Protein AF-A0A7W6VD78-F1 (afdb_monomer)

Secondary structure (DSSP, 8-state):
-HHHHHHHHT-S-HHHHHHHHHHHHHHHHHHHHHHHHTTT----S-HHHHHTTS-----

Organism: Rhizobium etli (NCBI:txid29449)

Mean predicted aligned error: 8.29 Å

Solvent-accessible surface area (backbone atoms only — not comparable to full-atom values): 3751 Å² total; per-residue (Å²): 108,68,68,58,48,22,64,76,68,71,43,94,41,72,66,60,42,50,52,51,51,52,52,52,51,52,53,51,50,54,54,52,48,57,56,54,70,54,58,86,72,73,75,94,72,63,71,65,74,69,54,68,77,60,73,84,79,70,135

Sequence (59 aa):
MLDAAMIATGLATKEATVELALRNLVERHRRNNAIADLAGIGWDGELEEIRCDQPDGRR

pLDDT: mean 89.54, std 12.44, range [50.88, 98.5]

Nearest PDB structures (foldseek):
  6kyt-assembly1_Q  TM=4.115E-01  e=9.550E-01  Mycobacterium tuberculosis H37Rv

Radius of gyration: 21.89 Å; Cα contacts (8 Å, |Δi|>4): 12; chains: 1; bounding box: 57×23×44 Å

Structure (mmCIF, N/CA/C/O backbone):
data_AF-A0A7W6VD78-F1
#
_entry.id   AF-A0A7W6VD78-F1
#
loop_
_atom_site.group_PDB
_atom_site.id
_atom_site.type_symbol
_atom_site.label_atom_id
_atom_site.label_alt_id
_atom_site.label_comp_id
_atom_site.label_asym_id
_atom_site.label_entity_id
_atom_site.label_seq_id
_atom_site.pdbx_PDB_ins_code
_atom_site.Cartn_x
_atom_site.Cartn_y
_atom_site.Cartn_z
_atom_site.occupancy
_atom_site.B_iso_or_equiv
_atom_site.auth_seq_id
_atom_site.auth_comp_id
_atom_site.auth_asym_id
_atom_site.auth_atom_id
_atom_site.pdbx_PDB_model_num
ATOM 1 N N . MET A 1 1 ? -5.625 -9.423 13.322 1.00 86.50 1 MET A N 1
ATOM 2 C CA . MET A 1 1 ? -5.193 -8.628 12.145 1.00 86.50 1 MET A CA 1
ATOM 3 C C . MET A 1 1 ? -5.938 -7.307 12.047 1.00 86.50 1 MET A C 1
ATOM 5 O O . MET A 1 1 ? -5.281 -6.285 11.938 1.00 86.50 1 MET A O 1
ATOM 9 N N . LEU A 1 2 ? -7.273 -7.304 12.129 1.00 94.31 2 LEU A N 1
ATOM 10 C CA . LEU A 1 2 ? -8.053 -6.068 12.036 1.00 94.31 2 LEU A CA 1
ATOM 11 C C . LEU A 1 2 ? -7.739 -5.066 13.158 1.00 94.31 2 LEU A C 1
ATOM 13 O O . LEU A 1 2 ? -7.528 -3.901 12.860 1.00 94.31 2 LEU A O 1
ATOM 17 N N . ASP A 1 3 ? -7.581 -5.520 14.404 1.00 96.75 3 ASP A N 1
ATOM 18 C CA . ASP A 1 3 ? -7.219 -4.626 15.518 1.00 96.75 3 ASP A CA 1
ATOM 19 C C . ASP A 1 3 ? -5.827 -3.999 15.330 1.00 96.75 3 ASP A C 1
ATOM 21 O O . ASP A 1 3 ? -5.636 -2.816 15.582 1.00 96.75 3 ASP A O 1
ATOM 25 N N . ALA A 1 4 ? -4.862 -4.757 14.798 1.00 97.19 4 ALA A N 1
ATOM 26 C CA . ALA A 1 4 ? -3.538 -4.230 14.461 1.00 97.19 4 ALA A CA 1
ATOM 27 C C . ALA A 1 4 ? -3.607 -3.189 13.330 1.00 97.19 4 ALA A C 1
ATOM 29 O O . ALA A 1 4 ? -2.909 -2.181 13.380 1.00 97.19 4 AL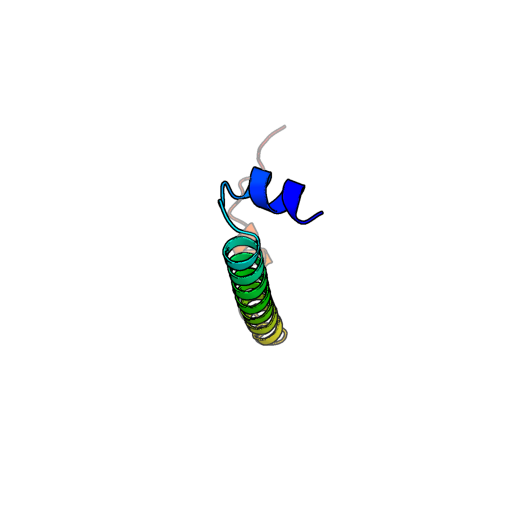A A O 1
ATOM 30 N N . ALA A 1 5 ? -4.471 -3.402 12.333 1.00 96.25 5 ALA A N 1
ATOM 31 C CA . ALA A 1 5 ? -4.708 -2.432 11.269 1.00 96.25 5 ALA A CA 1
ATOM 32 C C . ALA A 1 5 ? -5.426 -1.176 11.791 1.00 96.25 5 ALA A C 1
ATOM 34 O O . ALA A 1 5 ? -5.064 -0.068 11.406 1.00 96.25 5 ALA A O 1
ATOM 35 N N . MET A 1 6 ? -6.393 -1.322 12.699 1.00 97.75 6 MET A N 1
ATOM 36 C CA . MET A 1 6 ? -7.042 -0.198 13.381 1.00 97.75 6 MET A CA 1
ATOM 37 C C . MET A 1 6 ? -6.029 0.614 14.192 1.00 97.75 6 MET A C 1
ATOM 39 O O . MET A 1 6 ? -5.988 1.830 14.052 1.00 97.75 6 MET A O 1
ATOM 43 N N . ILE A 1 7 ? -5.145 -0.042 14.952 1.00 97.88 7 ILE A N 1
ATOM 44 C CA . ILE A 1 7 ? -4.053 0.621 15.685 1.00 97.88 7 ILE A CA 1
ATOM 45 C C . ILE A 1 7 ? -3.109 1.351 14.721 1.00 97.88 7 ILE A C 1
ATOM 47 O O . ILE A 1 7 ? -2.794 2.516 14.938 1.00 97.88 7 ILE A O 1
ATOM 51 N N . ALA A 1 8 ? -2.688 0.696 13.635 1.00 97.44 8 ALA A N 1
ATOM 52 C CA . ALA A 1 8 ? -1.769 1.278 12.657 1.00 97.44 8 ALA A CA 1
ATOM 53 C C . ALA A 1 8 ? -2.372 2.461 11.878 1.00 97.44 8 ALA A C 1
ATOM 55 O O . ALA A 1 8 ? -1.641 3.345 11.442 1.00 97.44 8 ALA A O 1
ATOM 56 N N . THR A 1 9 ? -3.692 2.471 11.684 1.00 95.88 9 THR A N 1
ATOM 57 C CA . THR A 1 9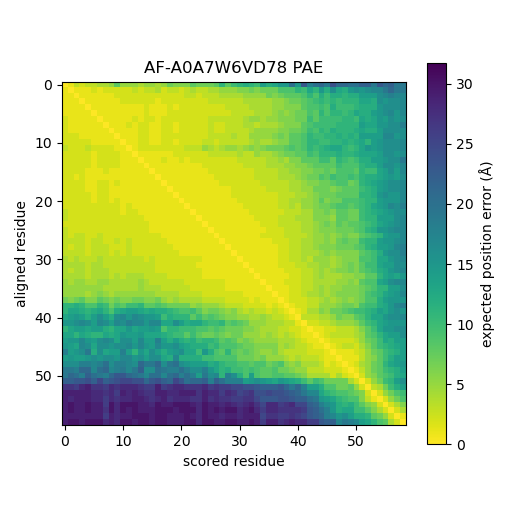 ? -4.408 3.523 10.941 1.00 95.88 9 THR A CA 1
ATOM 58 C C . THR A 1 9 ? -5.038 4.584 11.844 1.00 95.88 9 THR A C 1
ATOM 60 O O . THR A 1 9 ? -5.448 5.628 11.346 1.00 95.88 9 THR A O 1
ATOM 63 N N . GLY A 1 10 ? -5.130 4.336 13.155 1.00 97.62 10 GLY A N 1
ATOM 64 C CA . GLY A 1 10 ? -5.816 5.200 14.119 1.00 97.62 10 GLY A CA 1
ATOM 65 C C . GLY A 1 10 ? -7.343 5.223 13.973 1.00 97.62 10 GLY A C 1
ATOM 66 O O . GLY A 1 10 ? -7.999 6.097 14.537 1.00 97.62 10 GLY A O 1
ATOM 67 N N . LEU A 1 11 ? -7.926 4.301 13.204 1.00 97.44 11 LEU A N 1
ATOM 68 C CA . LEU A 1 11 ? -9.356 4.302 12.908 1.00 97.44 11 LEU A CA 1
ATOM 69 C C . LEU A 1 11 ? -10.162 3.619 14.015 1.00 97.44 11 LEU A C 1
ATOM 71 O O . LEU A 1 11 ?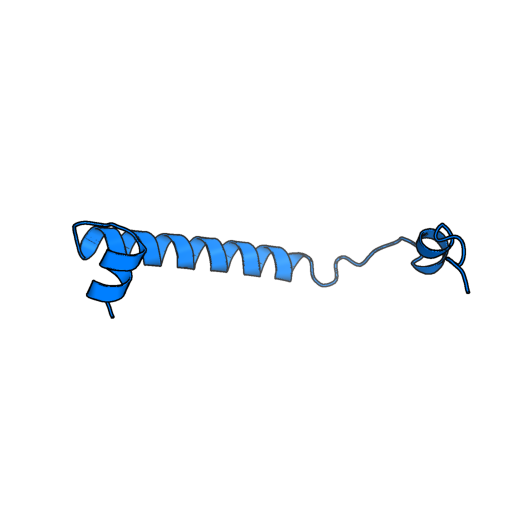 -9.839 2.524 14.472 1.00 97.44 11 LEU A O 1
ATOM 75 N N . ALA A 1 12 ? -11.256 4.270 14.411 1.00 94.81 12 ALA A N 1
ATOM 76 C CA . ALA A 1 12 ? -12.095 3.832 15.524 1.00 94.81 12 ALA A CA 1
ATOM 77 C C . ALA A 1 12 ? -12.992 2.633 15.184 1.00 94.81 12 ALA A C 1
ATOM 79 O O . ALA A 1 12 ? -13.467 1.948 16.089 1.00 94.81 12 ALA A O 1
ATOM 80 N N . THR A 1 13 ? -13.238 2.364 13.896 1.00 97.44 13 THR A N 1
ATOM 81 C CA . THR A 1 13 ? -14.151 1.300 13.469 1.00 97.44 13 THR A CA 1
ATOM 82 C C . THR A 1 13 ? -13.513 0.348 12.471 1.00 97.44 13 THR A C 1
ATOM 84 O O . THR A 1 13 ? -12.724 0.719 11.603 1.00 97.44 13 THR A O 1
ATOM 87 N N . LYS A 1 14 ? -13.939 -0.910 12.581 1.00 96.81 14 LYS A N 1
ATOM 88 C CA . LYS A 1 14 ? -13.593 -1.998 11.668 1.00 96.81 14 LYS A CA 1
ATOM 89 C C . LYS A 1 14 ? -13.983 -1.680 10.226 1.00 96.81 14 LYS A C 1
ATOM 91 O O . LYS A 1 14 ? -13.206 -1.943 9.316 1.00 96.81 14 LYS A O 1
ATOM 96 N N . GLU A 1 15 ? -15.165 -1.096 10.039 1.00 97.75 15 GLU A N 1
ATOM 97 C CA . GLU A 1 15 ? -15.678 -0.683 8.732 1.00 97.75 15 GLU A CA 1
ATOM 98 C C . GLU A 1 15 ? -14.763 0.349 8.069 1.00 97.75 15 GLU A C 1
ATOM 100 O O . GLU A 1 15 ? -14.306 0.113 6.954 1.00 97.75 15 GLU A O 1
ATOM 105 N N . ALA A 1 16 ? -14.397 1.421 8.782 1.00 97.88 16 ALA A N 1
ATOM 106 C CA . ALA A 1 16 ? -13.506 2.447 8.248 1.00 97.88 16 ALA A CA 1
ATOM 107 C C . ALA A 1 16 ? -12.133 1.867 7.873 1.00 97.88 16 ALA A C 1
ATOM 109 O O . ALA A 1 16 ? -11.567 2.206 6.834 1.00 97.88 16 ALA A O 1
ATOM 110 N N . THR A 1 17 ? -11.592 0.960 8.693 1.00 98.12 17 THR A N 1
ATOM 111 C CA . THR A 1 17 ? -10.315 0.296 8.398 1.00 98.12 17 THR A CA 1
ATOM 112 C C . THR A 1 17 ? -10.397 -0.595 7.164 1.00 98.12 17 THR A C 1
ATOM 114 O O . THR A 1 17 ? -9.466 -0.601 6.357 1.00 98.12 17 THR A O 1
ATOM 117 N N . VAL A 1 18 ? -11.497 -1.329 6.987 1.00 97.75 18 VAL A N 1
ATOM 118 C CA . VAL A 1 18 ? -11.713 -2.159 5.795 1.00 97.75 18 VAL A CA 1
ATOM 119 C C . VAL A 1 18 ? -11.902 -1.287 4.556 1.00 97.75 18 VAL A C 1
ATOM 121 O O . VAL A 1 18 ? -11.275 -1.560 3.534 1.00 97.75 18 VAL A O 1
ATOM 124 N N . GLU A 1 19 ? -12.686 -0.210 4.637 1.00 98.50 19 GLU A N 1
ATOM 125 C CA . GLU A 1 19 ? -12.876 0.710 3.512 1.00 98.50 19 GLU A CA 1
ATOM 126 C C . GLU A 1 19 ? -11.545 1.341 3.078 1.00 98.50 19 GLU A C 1
ATOM 128 O O . GLU A 1 19 ? -11.212 1.349 1.889 1.00 98.50 19 GLU A O 1
ATOM 133 N N . LEU A 1 20 ? -10.734 1.799 4.037 1.00 98.06 20 LEU A N 1
ATOM 134 C CA . LEU A 1 20 ? -9.404 2.341 3.764 1.00 98.06 20 LEU A CA 1
ATOM 135 C C . LEU A 1 20 ? -8.495 1.300 3.093 1.00 98.06 20 LEU A C 1
ATOM 137 O O . LEU A 1 20 ? -7.805 1.613 2.120 1.00 98.06 20 LEU A O 1
ATOM 141 N N . ALA A 1 21 ? -8.505 0.055 3.577 1.00 97.75 21 ALA A N 1
ATOM 142 C CA . ALA A 1 21 ? -7.715 -1.023 2.992 1.00 97.75 21 ALA A CA 1
ATOM 143 C C . ALA A 1 21 ? -8.131 -1.319 1.540 1.00 97.75 21 ALA A C 1
ATOM 145 O O . ALA A 1 21 ? -7.268 -1.442 0.668 1.00 97.75 21 ALA A O 1
ATOM 146 N N . LEU A 1 22 ? -9.437 -1.376 1.263 1.00 98.50 22 LEU A N 1
ATOM 147 C CA . LEU A 1 22 ? -9.970 -1.610 -0.082 1.00 98.50 22 LEU A CA 1
ATOM 148 C C . LEU A 1 22 ? -9.633 -0.461 -1.035 1.00 98.50 22 LEU A C 1
ATOM 150 O O . LEU A 1 22 ? -9.191 -0.703 -2.159 1.00 98.50 22 LEU A O 1
ATOM 154 N N . ARG A 1 23 ? -9.764 0.788 -0.580 1.00 98.44 23 ARG A N 1
ATOM 155 C CA . ARG A 1 23 ? -9.386 1.970 -1.363 1.00 98.44 23 ARG A CA 1
ATOM 156 C C . ARG A 1 23 ? -7.909 1.929 -1.749 1.00 98.44 23 ARG A C 1
ATOM 158 O O . ARG A 1 23 ? -7.575 2.088 -2.921 1.00 98.44 23 ARG A O 1
ATOM 165 N N . ASN A 1 24 ? -7.034 1.646 -0.786 1.00 98.00 24 ASN A N 1
ATOM 166 C CA . ASN A 1 24 ? -5.595 1.545 -1.028 1.00 98.00 24 ASN A CA 1
ATOM 167 C C . ASN A 1 24 ? -5.246 0.40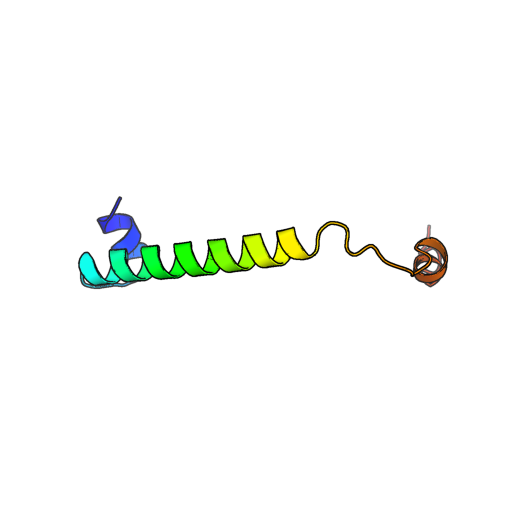1 -1.987 1.00 98.00 24 ASN A C 1
ATOM 169 O O . ASN A 1 24 ? -4.364 0.557 -2.833 1.00 98.00 24 ASN A O 1
ATOM 173 N N . LEU A 1 25 ? -5.941 -0.735 -1.884 1.00 98.25 25 LEU A N 1
ATOM 174 C CA . LEU A 1 25 ? -5.759 -1.867 -2.789 1.00 98.25 25 LEU A CA 1
ATOM 175 C C . LEU A 1 25 ? -6.100 -1.491 -4.236 1.00 98.25 25 LEU A C 1
ATOM 177 O O . LEU A 1 25 ? -5.303 -1.754 -5.135 1.00 98.25 25 LEU A O 1
ATOM 181 N N . VAL A 1 26 ? -7.251 -0.848 -4.454 1.00 98.44 26 VAL A N 1
ATOM 182 C CA . VAL A 1 26 ? -7.687 -0.412 -5.788 1.00 98.44 26 VAL A CA 1
ATOM 183 C C . VAL A 1 26 ? -6.708 0.602 -6.374 1.00 98.44 26 VAL A C 1
ATOM 185 O O . VAL A 1 26 ? -6.276 0.445 -7.514 1.00 98.44 26 VAL A O 1
ATOM 188 N N . GLU A 1 27 ? -6.296 1.601 -5.594 1.00 98.38 27 GLU A N 1
ATOM 189 C CA . GLU A 1 27 ? -5.329 2.605 -6.048 1.00 98.38 27 GLU A CA 1
ATOM 190 C C . GLU A 1 27 ? -3.977 1.989 -6.409 1.00 98.38 27 GLU A C 1
ATOM 192 O O . GLU A 1 27 ? -3.388 2.316 -7.441 1.00 98.38 27 GLU A O 1
ATOM 197 N N . ARG A 1 28 ? -3.491 1.041 -5.603 1.00 98.25 28 ARG A N 1
ATOM 198 C CA . ARG A 1 28 ? -2.251 0.320 -5.904 1.00 98.25 28 ARG A CA 1
ATOM 199 C C . ARG A 1 28 ? -2.377 -0.516 -7.174 1.00 98.25 28 ARG A C 1
ATOM 201 O O . ARG A 1 28 ? -1.450 -0.523 -7.977 1.00 98.25 28 ARG A O 1
ATOM 208 N N . HIS A 1 29 ? -3.508 -1.188 -7.371 1.00 98.12 29 HIS A N 1
ATOM 209 C CA . HIS A 1 29 ? -3.761 -1.950 -8.589 1.00 98.12 29 HIS A CA 1
ATOM 210 C C . HIS A 1 29 ? -3.748 -1.045 -9.829 1.00 98.12 29 HIS A C 1
ATOM 212 O O . HIS A 1 29 ? -3.051 -1.349 -10.791 1.00 98.12 29 HIS A O 1
ATOM 218 N N . ARG A 1 30 ? -4.417 0.116 -9.776 1.00 97.81 30 ARG A N 1
ATOM 219 C CA . ARG A 1 30 ? -4.407 1.100 -10.874 1.00 97.81 30 ARG A CA 1
ATOM 220 C C . ARG A 1 30 ? -2.999 1.589 -11.207 1.00 97.81 30 ARG A C 1
ATOM 222 O O . ARG A 1 30 ? -2.637 1.626 -12.376 1.00 97.81 30 ARG A O 1
ATOM 229 N N . ARG A 1 31 ? -2.193 1.927 -10.195 1.00 97.88 31 ARG A N 1
ATOM 230 C CA . ARG A 1 31 ? -0.800 2.372 -10.390 1.00 97.88 31 ARG A CA 1
ATOM 231 C C . ARG A 1 31 ? 0.066 1.285 -11.014 1.00 97.88 31 ARG A C 1
ATOM 233 O O . ARG A 1 31 ? 0.841 1.575 -11.915 1.00 97.88 31 ARG A O 1
ATOM 240 N N . ASN A 1 32 ? -0.079 0.045 -10.553 1.00 97.25 32 ASN A N 1
ATOM 241 C CA . ASN A 1 32 ? 0.655 -1.082 -11.121 1.00 97.25 32 ASN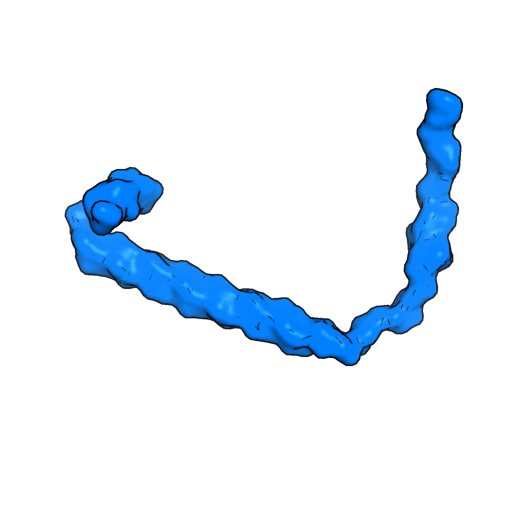 A CA 1
ATOM 242 C C . ASN A 1 32 ? 0.284 -1.307 -12.590 1.00 97.25 32 ASN A C 1
ATOM 244 O O . ASN A 1 32 ? 1.180 -1.527 -13.397 1.00 97.25 32 ASN A O 1
ATOM 248 N N . ASN A 1 33 ? -1.003 -1.211 -12.936 1.00 96.69 33 ASN A N 1
ATOM 249 C CA . ASN A 1 33 ? -1.444 -1.322 -14.325 1.00 96.69 33 ASN A CA 1
ATOM 250 C C . ASN A 1 33 ? -0.868 -0.183 -15.169 1.00 96.69 33 ASN A C 1
ATOM 252 O O . ASN A 1 33 ? -0.274 -0.459 -16.196 1.00 96.69 33 ASN A O 1
ATOM 256 N N . ALA A 1 34 ? -0.913 1.062 -14.686 1.00 95.31 34 ALA A N 1
ATOM 257 C CA . ALA A 1 34 ? -0.315 2.191 -15.398 1.00 95.31 34 ALA A CA 1
ATOM 258 C C . ALA A 1 34 ? 1.194 2.002 -15.645 1.00 95.31 34 ALA A C 1
ATOM 260 O O . ALA A 1 34 ? 1.681 2.336 -16.714 1.00 95.31 34 ALA A O 1
ATOM 261 N N . ILE A 1 35 ? 1.942 1.440 -14.686 1.00 95.31 35 ILE A N 1
ATOM 262 C CA . ILE A 1 35 ? 3.362 1.098 -14.883 1.00 95.31 35 ILE A CA 1
ATOM 263 C C . ILE A 1 35 ? 3.521 -0.024 -15.917 1.00 95.31 35 ILE A C 1
ATOM 265 O O . ILE A 1 35 ? 4.422 0.039 -16.747 1.00 95.31 35 ILE A O 1
ATOM 269 N N . ALA A 1 36 ? 2.665 -1.047 -15.872 1.00 94.62 36 ALA A N 1
ATOM 270 C CA . ALA A 1 36 ? 2.683 -2.133 -16.847 1.00 94.62 36 ALA A CA 1
ATOM 271 C C . ALA A 1 36 ? 2.346 -1.637 -18.262 1.00 94.62 36 ALA A C 1
ATOM 273 O O . ALA A 1 36 ? 2.966 -2.092 -19.216 1.00 94.62 36 AL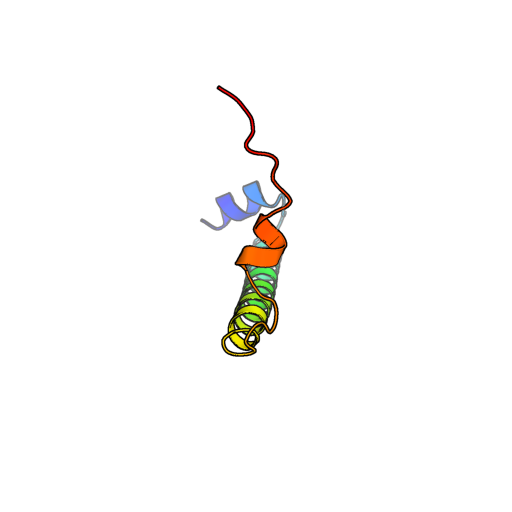A A O 1
ATOM 274 N N . ASP A 1 37 ? 1.445 -0.663 -18.390 1.00 93.44 37 ASP A N 1
ATOM 275 C CA . ASP A 1 37 ? 1.092 -0.026 -19.661 1.00 93.44 37 ASP A CA 1
ATOM 276 C C . ASP A 1 37 ? 2.274 0.758 -20.256 1.00 93.44 37 ASP A C 1
ATOM 278 O O . ASP A 1 37 ? 2.349 0.929 -21.470 1.00 93.44 37 ASP A O 1
ATOM 282 N N . LEU A 1 38 ? 3.228 1.200 -19.422 1.00 91.25 38 LEU A N 1
ATOM 283 C CA . LEU A 1 38 ? 4.479 1.810 -19.885 1.00 91.25 38 LEU A CA 1
ATOM 284 C C . LEU A 1 38 ? 5.487 0.788 -20.436 1.00 91.25 38 LEU A C 1
ATOM 286 O O . LEU A 1 38 ? 6.467 1.173 -21.081 1.00 91.25 38 LEU A O 1
ATOM 290 N N . ALA A 1 39 ? 5.284 -0.510 -20.195 1.00 90.81 39 ALA A N 1
ATOM 291 C CA . ALA A 1 39 ? 6.185 -1.536 -20.694 1.00 90.81 39 ALA A CA 1
ATOM 292 C C . ALA A 1 39 ? 6.110 -1.619 -22.226 1.00 90.81 39 ALA A C 1
ATOM 294 O O . ALA A 1 39 ? 5.042 -1.757 -22.813 1.00 90.81 39 ALA A O 1
ATOM 295 N N . GLY A 1 40 ? 7.268 -1.568 -22.885 1.00 86.75 40 GLY A N 1
ATOM 296 C CA . GLY A 1 40 ? 7.354 -1.685 -24.344 1.00 86.75 40 GLY A CA 1
ATOM 297 C C . GLY A 1 40 ? 7.122 -0.386 -25.119 1.00 86.75 40 GLY A C 1
ATOM 298 O O . GLY A 1 40 ? 7.262 -0.408 -26.336 1.00 86.75 40 GLY A O 1
ATOM 299 N N . ILE A 1 41 ? 6.866 0.744 -24.445 1.00 87.00 41 ILE A N 1
ATOM 300 C CA . ILE A 1 41 ? 6.816 2.072 -25.091 1.00 87.00 41 ILE A CA 1
ATOM 301 C C . ILE A 1 41 ? 8.195 2.474 -25.660 1.00 87.00 41 ILE A C 1
ATOM 303 O O . ILE A 1 41 ? 8.284 3.340 -26.524 1.00 87.00 41 ILE A O 1
ATOM 307 N N . GLY A 1 42 ? 9.265 1.780 -25.251 1.00 84.50 42 GLY A N 1
ATOM 308 C CA . GLY A 1 42 ? 10.627 2.076 -25.680 1.00 84.50 42 GLY A CA 1
ATOM 309 C C . GLY A 1 42 ? 11.132 3.388 -25.080 1.00 84.50 42 GLY A C 1
ATOM 310 O O . GLY A 1 42 ? 10.418 4.098 -24.372 1.00 84.50 42 GLY A O 1
ATOM 311 N N . TRP A 1 43 ? 12.400 3.687 -25.319 1.00 88.12 43 TRP A N 1
ATOM 312 C CA . TRP A 1 43 ? 12.996 4.973 -24.988 1.00 88.12 43 TRP A CA 1
ATOM 313 C C . TRP A 1 43 ? 14.019 5.294 -26.075 1.00 88.12 43 TRP A C 1
ATOM 315 O O . TRP A 1 43 ? 14.913 4.488 -26.315 1.00 88.12 43 TRP A O 1
ATOM 325 N N . ASP A 1 44 ? 13.853 6.440 -26.738 1.00 88.88 44 ASP A N 1
ATOM 326 C CA . ASP A 1 44 ? 14.625 6.815 -27.935 1.00 88.88 44 ASP A CA 1
ATOM 327 C C . ASP A 1 44 ? 15.957 7.517 -27.620 1.00 88.88 44 ASP A C 1
ATOM 329 O O . ASP A 1 44 ? 16.661 7.952 -28.529 1.00 88.88 44 ASP A O 1
ATOM 333 N N . GLY A 1 45 ? 16.293 7.695 -26.341 1.00 87.31 45 GLY A N 1
ATOM 334 C CA . GLY A 1 45 ? 17.567 8.297 -25.958 1.00 87.31 45 GLY A CA 1
ATOM 335 C C . GLY A 1 45 ? 18.727 7.306 -26.051 1.00 87.31 45 GLY A C 1
ATOM 336 O O . GLY A 1 45 ? 18.552 6.100 -25.882 1.00 87.31 45 GLY A O 1
ATOM 337 N N . GLU A 1 46 ? 19.931 7.829 -26.273 1.00 87.56 46 GLU A N 1
ATOM 338 C CA . GLU A 1 46 ? 21.162 7.052 -26.152 1.00 87.56 46 GLU A CA 1
ATOM 339 C C . GLU A 1 46 ? 21.623 7.073 -24.688 1.00 87.56 46 GLU A C 1
ATOM 341 O O . GLU A 1 46 ? 21.886 8.129 -24.106 1.00 87.56 46 GLU A O 1
ATOM 346 N N . LEU A 1 47 ? 21.680 5.898 -24.057 1.00 85.69 47 LEU A N 1
ATOM 347 C CA . LEU A 1 47 ? 21.949 5.780 -22.619 1.00 85.69 47 LEU A CA 1
ATOM 348 C C . LEU A 1 47 ? 23.372 6.235 -22.278 1.00 85.69 47 LEU A C 1
ATOM 350 O O . LEU A 1 47 ? 23.610 6.766 -21.191 1.00 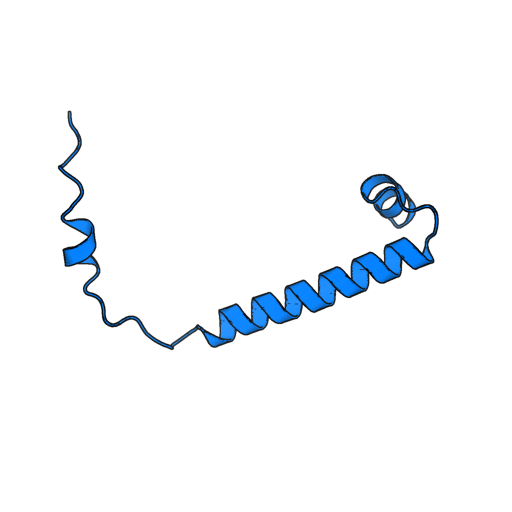85.69 47 LEU A O 1
ATOM 354 N N . GLU A 1 48 ? 24.304 6.008 -23.202 1.00 82.75 48 GLU A N 1
ATOM 355 C CA . GLU A 1 48 ? 25.714 6.335 -23.024 1.00 82.75 48 GLU A CA 1
ATOM 356 C C . GLU A 1 48 ? 25.961 7.847 -23.108 1.00 82.75 48 GLU A C 1
ATOM 358 O O . GLU A 1 48 ? 26.664 8.395 -22.262 1.00 82.75 48 GLU A O 1
ATOM 363 N N . GLU A 1 49 ? 25.295 8.550 -24.033 1.00 83.94 49 GLU A N 1
ATOM 364 C CA .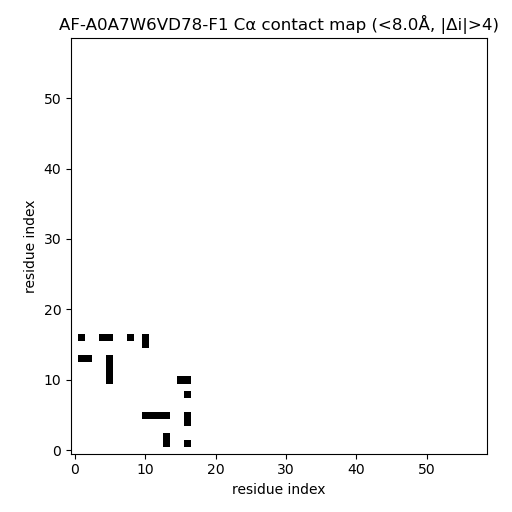 GLU A 1 49 ? 25.420 10.009 -24.179 1.00 83.94 49 GLU A CA 1
ATOM 365 C C . GLU A 1 49 ? 24.982 10.762 -22.914 1.00 83.94 49 GLU A C 1
ATOM 367 O O . GLU A 1 49 ? 25.602 11.753 -22.533 1.00 83.94 49 GLU A O 1
ATOM 372 N N . ILE A 1 50 ? 23.956 10.266 -22.215 1.00 81.44 50 ILE A N 1
ATOM 373 C CA . ILE A 1 50 ? 23.460 10.873 -20.968 1.00 81.44 50 ILE A CA 1
ATOM 374 C C . ILE A 1 50 ? 24.391 10.584 -19.782 1.00 81.44 50 ILE A C 1
ATOM 376 O O . ILE A 1 50 ? 24.455 11.361 -18.829 1.00 81.44 50 ILE A O 1
ATOM 380 N N . ARG A 1 51 ? 25.124 9.466 -19.812 1.00 83.62 51 ARG A N 1
ATOM 381 C CA . ARG A 1 51 ? 26.046 9.072 -18.734 1.00 83.62 51 ARG A CA 1
ATOM 382 C C . ARG A 1 51 ? 27.388 9.793 -18.792 1.00 83.62 51 ARG A C 1
ATOM 384 O O . ARG A 1 51 ? 28.042 9.900 -17.756 1.00 83.62 51 ARG A O 1
ATOM 391 N N . CYS A 1 52 ? 27.781 10.314 -19.954 1.00 69.62 52 CYS A N 1
ATOM 392 C CA . CYS A 1 52 ? 29.059 11.003 -20.145 1.00 69.62 52 CYS A CA 1
ATOM 393 C C . CYS A 1 52 ? 29.243 12.283 -19.302 1.00 69.62 52 CYS A C 1
ATOM 395 O O . CYS A 1 52 ? 30.362 12.783 -19.217 1.00 69.62 52 CYS A O 1
ATOM 397 N N . ASP A 1 53 ? 28.198 12.785 -18.635 1.00 63.44 53 ASP A N 1
ATOM 398 C CA . ASP A 1 53 ? 28.262 13.962 -17.755 1.00 63.44 53 ASP A CA 1
ATOM 399 C C . ASP A 1 53 ? 28.724 13.663 -16.316 1.00 63.44 53 ASP A C 1
ATOM 401 O O . ASP A 1 53 ? 28.758 14.563 -15.472 1.00 63.44 53 ASP A O 1
ATOM 405 N N . GLN A 1 54 ? 29.112 12.422 -15.998 1.00 64.19 54 GLN A N 1
ATOM 406 C CA . GLN A 1 54 ? 29.782 12.133 -14.732 1.00 64.19 54 GLN A CA 1
ATOM 407 C C . GLN A 1 54 ? 31.300 12.302 -14.915 1.00 64.19 54 GLN A C 1
ATOM 409 O O . GLN A 1 54 ? 31.942 11.405 -15.465 1.00 64.19 54 GLN A O 1
ATOM 414 N N . PRO A 1 55 ? 31.919 13.423 -14.476 1.00 60.88 55 PRO A N 1
ATOM 415 C CA . PRO A 1 55 ? 33.367 13.482 -14.409 1.00 60.88 55 PRO A CA 1
ATOM 41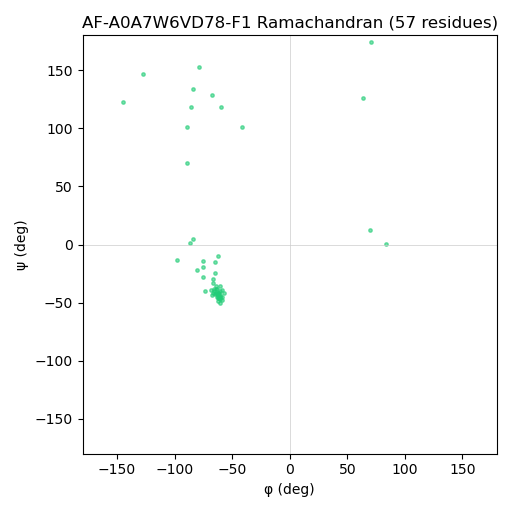6 C C . PRO A 1 55 ? 33.799 12.373 -13.464 1.00 60.88 55 PRO A C 1
ATOM 418 O O . PRO A 1 55 ? 33.401 12.362 -12.298 1.00 60.88 55 PRO A O 1
ATOM 421 N N . ASP A 1 56 ? 34.574 11.446 -14.012 1.00 64.25 56 ASP A N 1
ATOM 422 C CA . ASP A 1 56 ? 35.177 10.315 -13.331 1.00 64.25 56 ASP A CA 1
ATOM 423 C C . ASP A 1 56 ? 35.710 10.769 -11.960 1.00 64.25 56 ASP A C 1
ATOM 425 O O . ASP A 1 56 ? 36.692 11.511 -11.817 1.00 64.25 56 ASP A O 1
ATOM 429 N N . GLY A 1 57 ? 34.924 10.458 -10.934 1.00 60.44 57 GLY A N 1
ATOM 430 C CA . GLY A 1 57 ? 34.958 11.126 -9.647 1.00 60.44 57 GLY A CA 1
ATOM 431 C C . GLY A 1 57 ? 35.947 10.475 -8.698 1.00 60.44 57 GLY A C 1
ATOM 432 O O . GLY A 1 57 ? 35.513 9.929 -7.697 1.00 60.44 57 GLY A O 1
ATOM 433 N N . ARG A 1 58 ? 37.245 10.641 -8.991 1.00 55.06 58 ARG A N 1
ATOM 434 C CA . ARG A 1 58 ? 38.418 10.540 -8.088 1.00 55.06 58 ARG A CA 1
ATOM 435 C C . ARG A 1 58 ? 38.733 9.181 -7.431 1.00 55.06 58 ARG A C 1
ATOM 437 O O . ARG A 1 58 ? 37.941 8.641 -6.677 1.00 55.06 58 ARG A O 1
ATOM 444 N N . ARG A 1 59 ? 39.995 8.775 -7.649 1.00 50.88 59 ARG A N 1
ATOM 445 C CA . ARG A 1 59 ? 40.996 8.273 -6.675 1.00 50.88 59 ARG A CA 1
ATOM 446 C C . ARG A 1 59 ? 40.495 7.670 -5.363 1.00 50.88 59 ARG A C 1
ATOM 448 O O . ARG A 1 59 ? 39.955 8.446 -4.545 1.00 50.88 59 ARG A O 1
#

InterPro domains:
  IPR019239 Bacterial antitoxin of type II TA system, VapB [PF09957] (2-34)

Foldseek 3Di:
DLVVLCVVVVPPDSVVSVVVVVVVVVVVVVVVVVVVVCPPPDDPDDPVVVVVPDPPPDD